Protein AF-A0A7C3IZK2-F1 (afdb_monomer)

Sequence (71 aa):
MPKSPVLKPDDIERILLGNGFFLDRTKGSHKIFINSELMRRVVVPFHKKDLPKGTINEIIKQSGLSKDKFK

Mean predicted aligned error: 4.16 Å

Nearest PDB structures (foldseek):
  1whz-assembly1_A  TM=9.571E-01  e=1.117E-06  Thermus thermophilus
  6g26-assembly1_F  TM=9.309E-01  e=1.329E-03  Burkholderia pseudomallei K96243
  4c26-assembly1_A  TM=8.095E-01  e=2.715E-03  Burkholderia pseudomallei K96243
  2g7j-assembly1_A  TM=8.463E-01  e=5.752E-02  Salmonella enterica subsp. enterica serovar Typhimurium str. LT2
  8p1x-assembly1_AAA  TM=5.193E-01  e=5.796E+00  Staphylococcus epidermidis

pLDDT: mean 90.18, std 12.02, range [44.94, 97.94]

Foldseek 3Di:
DPPDDFDALVLLVVLCVVVQWDFPDDDVQKTWIAHPVVRFIAIGGRPDRTDPPVNVVVRCVRSVDDCVSVD

Solvent-accessible surface area (backbone atoms only — not comparable to full-atom values): 4256 Å² total; per-residue (Å²): 127,86,78,74,84,77,49,31,44,68,56,52,49,52,47,41,48,77,68,64,25,44,80,72,51,71,60,87,53,32,40,32,34,37,21,79,90,77,72,30,59,34,74,48,62,58,81,43,81,59,53,55,70,69,57,51,53,49,42,38,63,43,60,67,54,65,69,78,76,76,108

Secondary structure (DSSP, 8-state):
-PPPP---HHHHHHHHHHTT-EEEEEETTEEEEEETTTTEEEEEE-S-SS--HHHHHHHHHHHT--GGGG-

Radius of gyration: 11.6 Å; Cα contacts (8 Å, |Δi|>4): 95; chains: 1; bounding box: 34×20×28 Å

Structure (mmCIF, N/CA/C/O backbone):
data_AF-A0A7C3IZK2-F1
#
_entry.id   AF-A0A7C3IZK2-F1
#
loo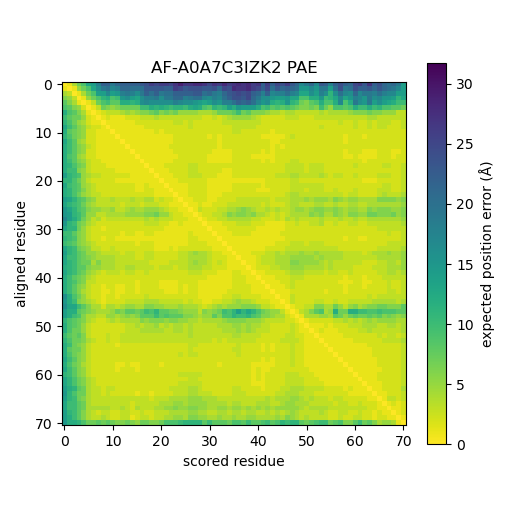p_
_atom_site.group_PDB
_atom_site.id
_atom_site.type_symbol
_atom_site.label_atom_id
_atom_site.label_alt_id
_atom_site.label_comp_id
_atom_site.label_asym_id
_atom_site.label_entity_id
_atom_site.label_seq_id
_atom_site.pdbx_PDB_ins_code
_atom_site.Cartn_x
_atom_site.Cartn_y
_atom_site.Cartn_z
_atom_site.occupancy
_atom_site.B_iso_or_equiv
_atom_site.auth_seq_id
_atom_site.auth_comp_id
_atom_site.auth_asym_id
_atom_site.auth_atom_id
_atom_site.pdbx_PDB_model_num
ATOM 1 N N . MET A 1 1 ? -22.848 11.388 8.291 1.00 45.41 1 MET A N 1
ATOM 2 C CA . MET A 1 1 ? -21.662 11.313 7.404 1.00 45.41 1 MET A CA 1
ATOM 3 C C . MET A 1 1 ? -21.293 9.846 7.234 1.00 45.41 1 MET A C 1
ATOM 5 O O . MET A 1 1 ? -21.162 9.188 8.262 1.00 45.41 1 MET A O 1
ATOM 9 N N . PRO A 1 2 ? -21.185 9.298 6.010 1.00 44.94 2 PRO A N 1
ATOM 10 C CA . PRO A 1 2 ? -20.787 7.904 5.844 1.0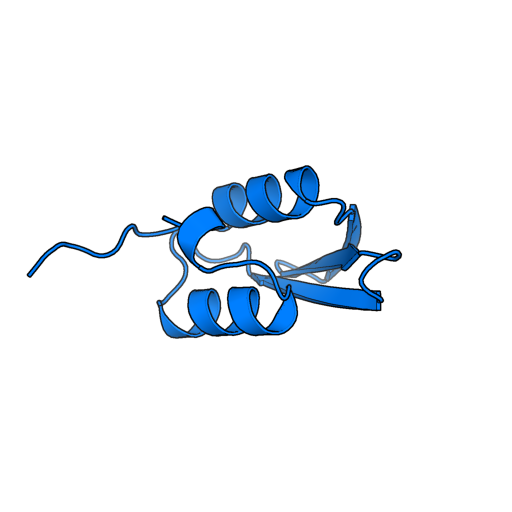0 44.94 2 PRO A CA 1
ATOM 11 C C . PRO A 1 2 ? -19.369 7.727 6.404 1.00 44.94 2 PRO A C 1
ATOM 13 O O . PRO A 1 2 ? -18.446 8.440 6.004 1.00 44.94 2 PRO A O 1
ATOM 16 N N . LYS A 1 3 ? -19.218 6.834 7.391 1.00 44.94 3 LYS A N 1
ATOM 17 C CA . LYS A 1 3 ? -17.918 6.457 7.962 1.00 44.94 3 LYS A CA 1
ATOM 18 C C . LYS A 1 3 ? -17.048 5.956 6.813 1.00 44.94 3 LYS A C 1
ATOM 20 O O . LYS A 1 3 ? -17.409 4.984 6.159 1.00 44.94 3 LYS A O 1
ATOM 25 N N . SER A 1 4 ? -15.945 6.649 6.530 1.00 54.22 4 SER A N 1
ATOM 26 C CA . SER A 1 4 ? -14.964 6.137 5.573 1.00 54.22 4 SER A CA 1
ATOM 27 C C . SER A 1 4 ? -14.453 4.786 6.085 1.00 54.22 4 SER A C 1
ATOM 29 O O . SER A 1 4 ? -14.218 4.677 7.293 1.00 54.22 4 SER A O 1
ATOM 31 N N . PRO A 1 5 ? -14.313 3.772 5.216 1.00 62.91 5 PRO A N 1
ATOM 32 C CA . PRO A 1 5 ? -13.792 2.477 5.619 1.00 62.91 5 PRO A CA 1
ATOM 33 C C . PRO A 1 5 ? -12.409 2.682 6.232 1.00 62.91 5 PRO A C 1
ATOM 35 O O . PRO A 1 5 ? -11.550 3.378 5.684 1.00 62.91 5 PRO A O 1
ATOM 38 N N . VAL A 1 6 ? -12.233 2.139 7.430 1.00 75.19 6 VAL A N 1
ATOM 39 C CA . VAL A 1 6 ? -10.946 2.147 8.107 1.00 75.19 6 VAL A CA 1
ATOM 40 C C . VAL A 1 6 ? -10.149 0.997 7.505 1.00 75.19 6 VAL A C 1
ATOM 42 O O . VAL A 1 6 ? -10.431 -0.161 7.797 1.00 75.19 6 VAL A O 1
ATOM 45 N N . LEU A 1 7 ? -9.218 1.313 6.603 1.00 86.44 7 LEU A N 1
ATOM 46 C CA . LEU A 1 7 ? -8.374 0.302 5.968 1.00 86.44 7 LEU A CA 1
ATOM 47 C C . LEU A 1 7 ? -7.211 -0.063 6.879 1.00 86.44 7 LEU A C 1
ATOM 49 O O . LEU A 1 7 ? -6.504 0.814 7.399 1.00 86.44 7 LEU A O 1
ATOM 53 N N . LYS A 1 8 ? -6.991 -1.367 7.022 1.00 91.88 8 LYS A N 1
ATOM 54 C CA . LYS A 1 8 ? -5.846 -1.912 7.743 1.00 91.88 8 LYS A CA 1
ATOM 55 C C . LYS A 1 8 ? -4.661 -2.084 6.791 1.00 91.88 8 LYS A C 1
ATOM 57 O O . LYS A 1 8 ? -4.856 -2.188 5.577 1.00 91.88 8 LYS A O 1
ATOM 62 N N . PRO A 1 9 ? -3.422 -2.142 7.307 1.00 93.12 9 PRO A N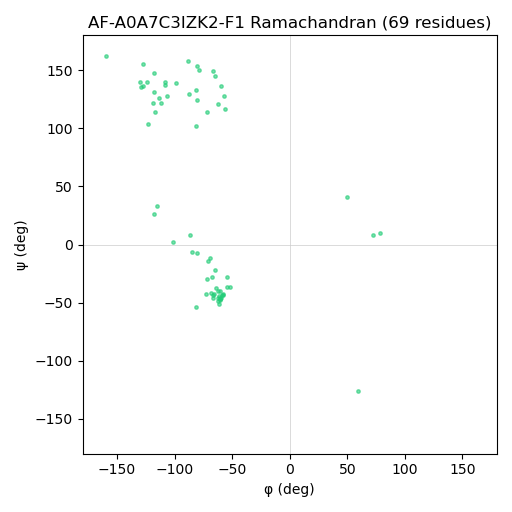 1
ATOM 63 C CA . PRO A 1 9 ? -2.246 -2.415 6.481 1.00 93.12 9 PRO A CA 1
ATOM 64 C C . PRO A 1 9 ? -2.370 -3.705 5.658 1.00 93.12 9 PRO A C 1
ATOM 66 O O . PRO A 1 9 ? -1.958 -3.722 4.500 1.00 93.12 9 PRO A O 1
ATOM 69 N N . ASP A 1 10 ? -2.991 -4.744 6.222 1.00 93.56 10 ASP A N 1
ATOM 70 C CA . ASP A 1 10 ? -3.227 -6.026 5.548 1.00 93.56 10 ASP A 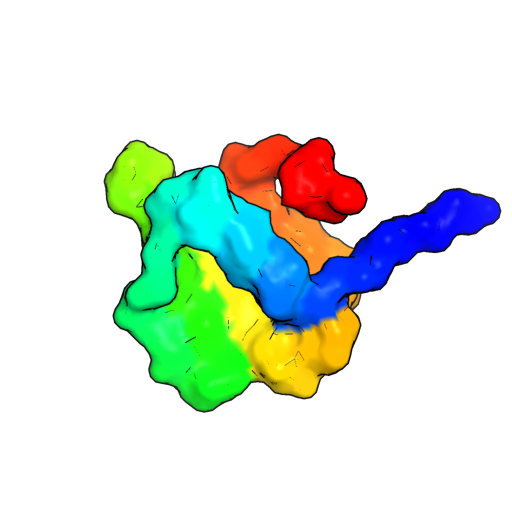CA 1
ATOM 71 C C . ASP A 1 10 ? -4.165 -5.898 4.336 1.00 93.56 10 ASP A C 1
ATOM 73 O O . ASP A 1 10 ? -3.940 -6.534 3.306 1.00 93.56 10 ASP A O 1
ATOM 77 N N . ASP A 1 11 ? -5.190 -5.043 4.424 1.00 94.00 11 ASP A N 1
ATOM 78 C CA . ASP A 1 11 ? -6.107 -4.783 3.308 1.00 94.00 11 ASP A CA 1
ATOM 79 C C . ASP A 1 11 ? -5.373 -4.070 2.167 1.00 94.00 11 ASP A C 1
ATOM 81 O O . ASP A 1 11 ? -5.491 -4.456 1.004 1.00 94.00 11 ASP A O 1
ATOM 85 N N . ILE A 1 12 ? -4.547 -3.071 2.503 1.00 94.75 12 ILE A N 1
ATOM 86 C CA . ILE A 1 12 ? -3.708 -2.369 1.525 1.00 94.75 12 ILE A CA 1
ATOM 87 C C . ILE A 1 12 ? -2.737 -3.334 0.845 1.00 94.75 12 ILE A C 1
ATOM 89 O O . ILE A 1 12 ? -2.599 -3.292 -0.374 1.00 94.75 12 ILE A O 1
ATOM 93 N N . GLU A 1 13 ? -2.065 -4.199 1.602 1.00 95.81 13 GLU A N 1
ATOM 94 C CA . GLU A 1 13 ? -1.145 -5.190 1.039 1.00 95.81 13 GLU A CA 1
ATOM 95 C C . GLU A 1 13 ? -1.857 -6.126 0.067 1.00 95.81 13 GLU A C 1
ATOM 97 O O . GLU A 1 13 ? -1.375 -6.307 -1.048 1.00 95.81 13 GLU A O 1
ATOM 102 N N . ARG A 1 14 ? -3.037 -6.643 0.422 1.00 95.81 14 ARG A N 1
ATOM 103 C CA . ARG A 1 14 ? -3.839 -7.478 -0.487 1.00 95.81 14 ARG A CA 1
ATOM 104 C C . ARG A 1 14 ? -4.206 -6.749 -1.775 1.00 95.81 14 ARG A C 1
ATOM 106 O O . ARG A 1 14 ? -4.083 -7.329 -2.852 1.00 95.81 14 ARG A O 1
ATOM 113 N N . ILE A 1 15 ? -4.619 -5.484 -1.679 1.00 95.69 15 ILE A N 1
ATOM 114 C CA . ILE A 1 15 ? -4.929 -4.660 -2.853 1.00 95.69 15 ILE A CA 1
ATOM 115 C C . ILE A 1 15 ? -3.677 -4.486 -3.716 1.00 95.69 15 ILE A C 1
ATOM 117 O O . ILE A 1 15 ? -3.740 -4.702 -4.923 1.00 95.69 15 ILE A O 1
ATOM 121 N N . LEU A 1 16 ? -2.536 -4.127 -3.129 1.00 96.50 16 LEU A N 1
ATOM 122 C CA . LEU A 1 16 ? -1.293 -3.927 -3.875 1.00 96.50 16 LEU A CA 1
ATOM 123 C C . LEU A 1 16 ? -0.858 -5.222 -4.578 1.00 96.50 16 LEU A C 1
ATOM 125 O O . LEU A 1 16 ? -0.657 -5.208 -5.793 1.00 96.50 16 LEU A O 1
ATOM 129 N N . LEU A 1 17 ? -0.796 -6.341 -3.853 1.00 96.56 17 LEU A N 1
ATOM 130 C CA . LEU A 1 17 ? -0.421 -7.645 -4.411 1.00 96.56 17 LEU A CA 1
ATOM 131 C C . LEU A 1 17 ? -1.355 -8.071 -5.555 1.00 96.56 17 LEU A C 1
ATOM 133 O O . LEU A 1 17 ? -0.894 -8.505 -6.607 1.00 96.56 17 LEU A O 1
ATOM 137 N N . GLY A 1 18 ? -2.667 -7.870 -5.397 1.00 96.38 18 GLY A N 1
ATOM 138 C CA . GLY A 1 18 ? -3.662 -8.176 -6.431 1.00 96.38 18 GLY A CA 1
ATOM 139 C C . GLY A 1 18 ? -3.617 -7.267 -7.666 1.00 96.38 18 GLY A C 1
ATOM 140 O O . GLY A 1 18 ? -4.265 -7.574 -8.662 1.00 96.38 18 GLY A O 1
ATOM 141 N N . ASN A 1 19 ? -2.873 -6.156 -7.628 1.00 95.94 19 ASN A N 1
ATOM 142 C CA . ASN A 1 19 ? -2.679 -5.250 -8.767 1.00 95.94 19 ASN A CA 1
ATOM 143 C C . ASN A 1 19 ? -1.205 -5.2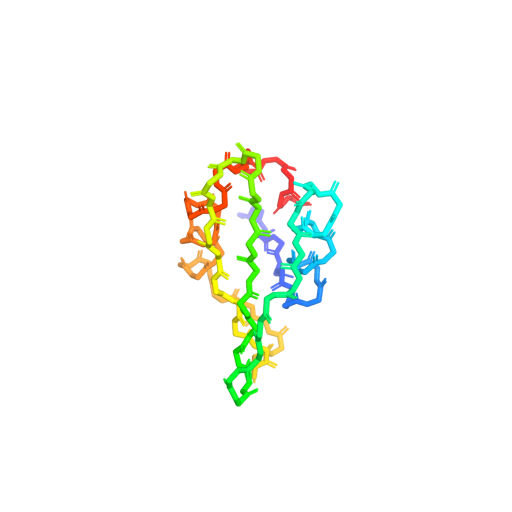25 -9.225 1.00 95.94 19 ASN A C 1
ATOM 145 O O . ASN A 1 19 ? -0.700 -4.186 -9.653 1.00 95.94 19 ASN A O 1
ATOM 149 N N . GLY A 1 20 ? -0.504 -6.357 -9.108 1.00 95.88 20 GLY A N 1
ATOM 150 C CA . GLY A 1 20 ? 0.827 -6.554 -9.694 1.00 95.88 20 GLY A CA 1
ATOM 151 C C . GLY A 1 20 ? 1.980 -5.916 -8.919 1.00 95.88 20 GLY A C 1
ATOM 152 O O . GLY A 1 20 ? 3.102 -5.861 -9.420 1.00 95.88 20 GLY A O 1
ATOM 153 N N . PHE A 1 21 ? 1.736 -5.424 -7.701 1.00 97.88 21 PHE A N 1
ATOM 154 C CA . PHE A 1 21 ? 2.837 -5.085 -6.808 1.00 97.88 21 PHE A CA 1
ATOM 155 C C . PHE A 1 21 ? 3.390 -6.352 -6.148 1.00 97.88 21 PHE A C 1
ATOM 157 O O . PHE A 1 21 ? 2.652 -7.287 -5.858 1.00 97.88 21 PHE A O 1
ATOM 164 N N . PHE A 1 22 ? 4.677 -6.356 -5.825 1.00 97.25 22 PHE A N 1
ATOM 165 C CA . PHE A 1 22 ? 5.313 -7.369 -4.986 1.00 97.25 22 PHE A CA 1
ATOM 166 C C . PHE A 1 22 ? 6.070 -6.699 -3.840 1.00 97.25 22 PHE A C 1
ATOM 168 O O . PHE A 1 22 ? 6.450 -5.528 -3.921 1.00 97.25 22 PHE A O 1
ATOM 175 N N . LEU A 1 23 ? 6.256 -7.434 -2.744 1.00 97.50 23 LEU A N 1
ATOM 176 C CA . LEU A 1 23 ? 7.041 -6.967 -1.606 1.00 97.50 23 LEU A CA 1
ATOM 177 C C . LEU A 1 23 ? 8.527 -6.967 -1.987 1.00 97.50 23 LEU A C 1
ATOM 179 O O . LEU A 1 23 ? 9.110 -8.025 -2.192 1.00 97.50 23 LEU A O 1
ATOM 183 N N . ASP A 1 24 ? 9.129 -5.784 -2.059 1.00 97.38 24 ASP A N 1
ATOM 184 C CA . ASP A 1 24 ? 10.556 -5.604 -2.347 1.00 97.38 24 ASP A CA 1
ATOM 185 C C . ASP A 1 24 ? 11.395 -5.819 -1.085 1.00 97.38 24 ASP A C 1
ATOM 187 O O . ASP A 1 24 ? 12.309 -6.638 -1.045 1.00 97.38 24 ASP A O 1
ATOM 191 N N . ARG A 1 25 ? 11.058 -5.100 -0.010 1.00 95.75 25 ARG A N 1
ATOM 192 C CA . ARG A 1 25 ? 11.748 -5.232 1.276 1.00 95.75 25 ARG A CA 1
ATOM 193 C C . ARG A 1 25 ? 10.917 -4.715 2.436 1.00 95.75 25 ARG A C 1
ATOM 195 O O . ARG A 1 25 ? 10.017 -3.889 2.277 1.00 95.75 25 ARG A O 1
ATOM 202 N N . THR A 1 26 ? 11.309 -5.137 3.630 1.00 96.75 26 THR A N 1
ATOM 203 C CA . THR A 1 26 ? 10.740 -4.665 4.893 1.00 96.75 26 THR A CA 1
ATOM 204 C C . THR A 1 26 ? 11.825 -3.975 5.712 1.00 96.75 26 THR A C 1
ATOM 206 O O . THR A 1 26 ? 12.915 -4.517 5.883 1.00 96.75 26 THR A O 1
ATOM 209 N N . LYS A 1 27 ? 11.542 -2.772 6.222 1.00 93.12 27 LYS A N 1
ATOM 210 C CA . LYS A 1 27 ? 12.422 -2.046 7.150 1.00 93.12 27 LYS A CA 1
ATOM 211 C C . LYS A 1 27 ? 11.654 -1.738 8.432 1.00 93.12 27 LYS A C 1
ATOM 213 O O . LYS A 1 27 ? 10.814 -0.836 8.466 1.00 93.12 27 LYS A O 1
ATOM 218 N N . GLY A 1 28 ? 11.944 -2.500 9.486 1.00 93.31 28 GLY A N 1
ATOM 219 C CA . GLY A 1 28 ? 11.170 -2.462 10.726 1.00 93.31 28 GLY A CA 1
ATOM 220 C C . GLY A 1 28 ? 9.709 -2.819 10.455 1.00 93.31 28 GLY A C 1
ATOM 221 O O . GLY A 1 28 ? 9.421 -3.829 9.828 1.00 93.31 28 GLY A O 1
ATOM 222 N N . SER A 1 29 ? 8.786 -1.958 10.874 1.00 93.69 29 SER A N 1
ATOM 223 C CA . SER A 1 29 ? 7.351 -2.134 10.631 1.00 93.69 29 SER A CA 1
ATOM 224 C C . SER A 1 29 ? 6.864 -1.568 9.295 1.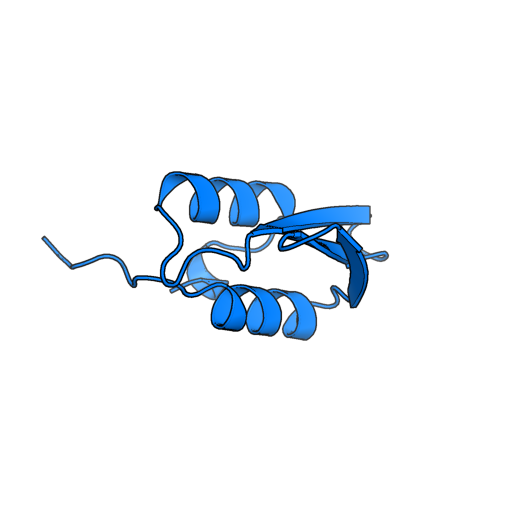00 93.69 29 SER A C 1
ATOM 226 O O . SER A 1 29 ? 5.662 -1.472 9.096 1.00 93.69 29 SER A O 1
ATOM 228 N N . HIS A 1 30 ? 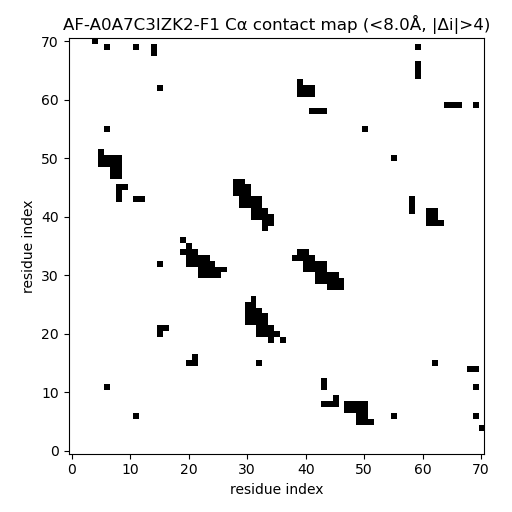7.736 -1.126 8.389 1.00 95.56 30 HIS A N 1
ATOM 229 C CA . HIS A 1 30 ? 7.313 -0.605 7.086 1.00 95.56 30 HIS A CA 1
ATOM 230 C C . HIS A 1 30 ? 7.637 -1.612 5.989 1.00 95.56 30 HIS A C 1
ATOM 232 O O . HIS A 1 30 ? 8.786 -2.038 5.857 1.00 95.56 30 HIS A O 1
ATOM 238 N N . LYS A 1 31 ? 6.634 -1.944 5.177 1.00 96.81 31 LYS A N 1
ATOM 239 C CA . LYS A 1 31 ? 6.790 -2.768 3.977 1.00 96.81 31 LYS A CA 1
ATOM 240 C C . LYS A 1 31 ? 6.859 -1.876 2.744 1.00 96.81 31 LYS A C 1
ATOM 242 O O . LYS A 1 31 ? 6.137 -0.881 2.647 1.00 96.81 31 LYS A O 1
ATOM 247 N N . ILE A 1 32 ? 7.745 -2.216 1.817 1.00 97.25 32 ILE A N 1
ATOM 248 C CA . ILE A 1 32 ? 7.931 -1.509 0.552 1.00 97.25 32 ILE A CA 1
ATOM 249 C C . ILE A 1 32 ? 7.465 -2.425 -0.571 1.00 97.25 32 ILE A C 1
ATOM 251 O O . ILE A 1 32 ? 8.001 -3.515 -0.737 1.00 97.25 32 ILE A O 1
ATOM 255 N N . PHE A 1 33 ? 6.502 -1.950 -1.351 1.00 97.94 33 PHE A N 1
ATOM 256 C CA . PHE A 1 33 ? 5.955 -2.648 -2.504 1.00 97.94 33 PHE A CA 1
ATOM 257 C C . PHE A 1 33 ? 6.403 -1.971 -3.793 1.00 97.94 33 PHE A C 1
ATOM 259 O O . PHE A 1 33 ? 6.418 -0.739 -3.867 1.00 97.94 33 PHE A O 1
ATOM 266 N N . ILE A 1 34 ? 6.743 -2.762 -4.805 1.00 97.62 34 ILE A N 1
ATOM 267 C CA . ILE A 1 34 ? 7.132 -2.284 -6.134 1.00 97.62 34 ILE A CA 1
ATOM 268 C C . ILE A 1 34 ? 6.229 -2.936 -7.174 1.00 97.62 34 ILE A C 1
ATOM 270 O O . ILE A 1 34 ? 5.909 -4.113 -7.065 1.00 97.62 34 ILE A O 1
ATOM 274 N N . ASN A 1 35 ? 5.817 -2.163 -8.171 1.00 97.12 35 ASN A N 1
ATOM 275 C CA . ASN A 1 35 ? 5.220 -2.668 -9.398 1.00 97.12 35 ASN A CA 1
ATOM 276 C C . ASN A 1 35 ? 6.147 -2.278 -10.555 1.00 97.12 35 ASN A C 1
ATOM 278 O O . ASN A 1 35 ? 6.324 -1.088 -10.832 1.00 97.12 35 ASN A O 1
ATOM 282 N N . SER A 1 36 ? 6.753 -3.283 -11.190 1.00 93.88 36 SER A N 1
ATOM 283 C CA . SER A 1 36 ? 7.713 -3.094 -12.283 1.00 93.88 36 SER A CA 1
ATOM 284 C C . SER A 1 36 ? 7.054 -2.622 -13.580 1.00 93.88 36 SER A C 1
ATOM 286 O O . SER A 1 36 ? 7.678 -1.888 -14.334 1.00 93.88 36 SER A O 1
ATOM 288 N N . GLU A 1 37 ? 5.797 -2.992 -13.830 1.00 93.88 37 GLU A N 1
ATOM 289 C CA . GLU A 1 37 ? 5.059 -2.583 -15.035 1.00 93.88 37 GLU A CA 1
ATOM 290 C C . GLU A 1 37 ? 4.662 -1.106 -14.964 1.00 93.88 37 GLU A C 1
ATOM 292 O O . GLU A 1 37 ? 4.809 -0.354 -15.924 1.00 93.88 37 GLU A O 1
ATOM 297 N N . LEU A 1 38 ? 4.197 -0.670 -13.791 1.00 92.75 38 LEU A N 1
ATOM 298 C CA . LEU A 1 38 ? 3.814 0.716 -13.532 1.00 92.75 38 LEU A CA 1
ATOM 299 C C . LEU A 1 38 ? 5.006 1.597 -13.137 1.00 92.75 38 LEU A C 1
ATOM 301 O O . LEU A 1 38 ? 4.824 2.804 -12.979 1.00 92.75 38 LEU A O 1
ATOM 305 N N . MET A 1 39 ? 6.194 1.012 -12.937 1.00 94.44 39 MET A N 1
ATOM 306 C CA . MET A 1 39 ? 7.395 1.681 -12.417 1.00 94.44 39 MET A CA 1
ATOM 307 C C . MET A 1 39 ? 7.114 2.474 -11.130 1.00 94.44 39 MET A C 1
ATOM 309 O O . MET A 1 39 ? 7.581 3.600 -10.938 1.00 94.44 39 MET A O 1
ATOM 313 N N . ARG A 1 40 ? 6.309 1.892 -10.234 1.00 96.50 40 ARG A N 1
ATOM 314 C CA . ARG A 1 40 ? 5.825 2.544 -9.009 1.00 96.50 40 ARG A CA 1
ATOM 315 C C . ARG A 1 40 ? 6.294 1.829 -7.760 1.00 96.50 40 ARG A C 1
ATOM 317 O O . ARG A 1 40 ? 6.396 0.608 -7.714 1.00 96.50 40 ARG A O 1
ATOM 324 N N . ARG A 1 41 ? 6.513 2.620 -6.711 1.00 96.81 41 ARG A N 1
ATOM 325 C CA . ARG A 1 41 ? 6.895 2.159 -5.378 1.00 96.81 41 ARG A CA 1
ATOM 326 C C . ARG A 1 41 ? 5.949 2.744 -4.339 1.00 96.81 41 ARG A C 1
ATOM 328 O O . ARG A 1 41 ? 5.659 3.936 -4.372 1.00 96.81 41 ARG A O 1
ATOM 335 N N . VAL A 1 42 ? 5.522 1.914 -3.396 1.00 97.31 42 VAL A N 1
ATOM 336 C CA . VAL A 1 42 ? 4.594 2.273 -2.319 1.00 97.31 42 VAL A CA 1
ATOM 337 C C . VAL A 1 42 ? 5.175 1.824 -0.988 1.00 97.31 42 VAL A C 1
ATOM 339 O O . VAL A 1 42 ? 5.747 0.740 -0.887 1.00 97.31 42 VAL A O 1
ATOM 342 N N . VAL A 1 43 ? 5.033 2.650 0.047 1.00 96.75 43 VAL A N 1
ATOM 343 C CA . VAL A 1 43 ? 5.438 2.296 1.414 1.00 96.75 43 VAL A CA 1
ATOM 344 C C . VAL A 1 43 ? 4.203 2.190 2.294 1.00 96.75 43 VAL A C 1
ATOM 346 O O . VAL A 1 43 ? 3.418 3.131 2.379 1.00 96.75 43 VAL A O 1
ATOM 349 N N . VAL A 1 44 ? 4.049 1.057 2.977 1.00 95.81 44 VAL A N 1
ATOM 350 C CA . VAL A 1 44 ? 2.904 0.788 3.853 1.00 95.81 44 VAL A CA 1
ATOM 351 C C . VAL A 1 44 ? 3.396 0.577 5.289 1.00 95.81 44 VAL A C 1
ATOM 353 O O . VAL A 1 44 ? 4.228 -0.305 5.525 1.00 95.81 44 VAL A O 1
ATOM 356 N N . PRO A 1 45 ? 2.926 1.376 6.266 1.00 95.19 45 PRO A N 1
ATOM 357 C CA . PRO A 1 45 ? 3.251 1.174 7.674 1.00 95.19 45 PRO A CA 1
ATOM 358 C C . PRO A 1 45 ? 2.375 0.075 8.299 1.00 95.19 45 PRO A C 1
ATOM 360 O O . PRO A 1 45 ? 1.156 0.188 8.314 1.00 95.19 45 PRO A O 1
ATOM 363 N N . PHE A 1 46 ? 3.000 -0.941 8.891 1.00 94.12 46 PHE A N 1
ATOM 364 C CA . PHE A 1 46 ? 2.366 -2.084 9.569 1.00 94.12 46 PHE A CA 1
ATOM 365 C C . PHE A 1 46 ? 2.349 -1.982 11.104 1.00 94.12 46 PHE A C 1
ATOM 367 O O . PHE A 1 46 ? 1.863 -2.881 11.775 1.00 94.12 46 PHE A O 1
ATOM 374 N N . HIS A 1 47 ? 2.852 -0.896 11.701 1.00 88.50 47 HIS A N 1
ATOM 375 C CA . HIS A 1 47 ? 2.786 -0.707 13.163 1.00 88.50 47 HIS A CA 1
ATOM 376 C C . HIS A 1 47 ? 1.428 -0.186 13.657 1.00 88.50 47 HIS A C 1
ATOM 378 O O . HIS A 1 47 ? 1.220 -0.070 14.863 1.00 88.50 47 HIS A O 1
ATOM 384 N N . LYS A 1 48 ? 0.516 0.181 12.750 1.00 80.25 48 LYS A N 1
ATOM 385 C CA . LYS A 1 48 ? -0.805 0.712 13.099 1.00 80.25 48 LYS A CA 1
ATOM 386 C C . LYS A 1 48 ? -1.874 -0.322 12.792 1.00 80.25 48 LYS A C 1
ATOM 388 O O . LYS A 1 48 ? -1.847 -0.915 11.722 1.00 80.25 48 LYS A O 1
ATOM 393 N N . LYS A 1 49 ? -2.842 -0.481 13.700 1.00 81.56 49 LYS A N 1
ATOM 394 C CA . LYS A 1 49 ? -4.051 -1.277 13.431 1.00 81.56 49 LYS A CA 1
ATOM 395 C C . LYS A 1 49 ? -4.859 -0.677 12.279 1.00 81.56 49 LYS A C 1
ATOM 397 O O . LYS A 1 49 ? -5.326 -1.412 11.422 1.00 81.56 49 LYS A O 1
ATOM 402 N N . ASP A 1 50 ? -4.934 0.652 12.253 1.00 88.44 50 ASP A N 1
ATOM 403 C CA . ASP A 1 50 ? -5.732 1.431 11.316 1.00 88.44 50 ASP A CA 1
ATOM 404 C C . ASP A 1 50 ? -4.875 2.514 10.654 1.00 88.44 50 ASP A C 1
ATOM 406 O O . ASP A 1 50 ? -4.103 3.219 11.321 1.00 88.44 50 ASP A O 1
ATOM 410 N N . LEU A 1 51 ? -5.007 2.674 9.337 1.00 89.56 51 LEU A N 1
ATOM 411 C CA . LEU A 1 51 ? -4.291 3.713 8.607 1.00 89.56 51 LEU A CA 1
ATOM 412 C C . LEU A 1 51 ? -5.085 5.025 8.617 1.00 89.56 51 LEU A C 1
ATOM 414 O O . LEU A 1 51 ? -6.266 5.043 8.264 1.00 89.56 51 LEU A O 1
ATOM 418 N N . PRO A 1 52 ? -4.461 6.163 8.978 1.00 90.38 52 PRO A N 1
ATOM 419 C CA . PRO A 1 52 ? -5.143 7.443 8.900 1.00 90.38 52 PRO A CA 1
ATOM 420 C C . PRO A 1 52 ? -5.414 7.796 7.434 1.00 90.38 52 PRO A C 1
ATOM 422 O O . PRO A 1 52 ? -4.629 7.476 6.538 1.00 90.38 52 PRO A O 1
ATOM 425 N N . LYS A 1 53 ? -6.502 8.530 7.189 1.00 89.94 53 LYS A N 1
ATOM 426 C CA . LYS A 1 53 ? -6.957 8.903 5.839 1.00 89.94 53 LYS A CA 1
ATOM 427 C C . LYS A 1 53 ? -5.867 9.553 4.979 1.00 89.94 53 LYS A C 1
ATOM 429 O O . LYS A 1 53 ? -5.803 9.298 3.782 1.00 89.94 53 LYS A O 1
ATOM 434 N N . GLY A 1 54 ? -4.995 10.364 5.583 1.00 91.94 54 GLY A N 1
ATOM 435 C CA . GLY A 1 54 ? -3.850 10.964 4.891 1.00 91.94 54 GLY A CA 1
ATOM 436 C C . GLY A 1 54 ? -2.874 9.919 4.343 1.00 91.94 54 GLY A C 1
ATOM 437 O O . GLY A 1 54 ? -2.482 10.003 3.185 1.00 91.94 54 GLY A O 1
ATOM 438 N N . THR A 1 55 ? -2.554 8.892 5.135 1.00 93.25 55 THR A N 1
ATOM 439 C CA . THR A 1 55 ? -1.689 7.782 4.710 1.00 93.25 55 THR A CA 1
ATOM 440 C C . THR A 1 55 ? -2.339 6.965 3.602 1.00 93.25 55 THR A C 1
ATOM 442 O O . THR A 1 55 ? -1.675 6.656 2.620 1.00 93.25 55 THR A O 1
ATOM 445 N N . ILE A 1 56 ? -3.639 6.675 3.707 1.00 93.00 56 ILE A N 1
ATOM 446 C CA . ILE A 1 56 ? -4.380 5.973 2.648 1.00 93.00 56 ILE A CA 1
ATOM 447 C C . ILE A 1 56 ? -4.343 6.782 1.342 1.00 93.00 56 ILE A C 1
ATOM 449 O O . ILE A 1 56 ? -4.003 6.244 0.295 1.00 93.00 56 ILE A O 1
ATOM 453 N N . ASN A 1 57 ? -4.627 8.086 1.392 1.00 93.38 57 ASN A N 1
ATOM 454 C CA . ASN A 1 57 ? -4.591 8.946 0.205 1.00 93.38 57 ASN A CA 1
ATOM 455 C C . ASN A 1 57 ? -3.204 8.991 -0.450 1.00 93.38 57 ASN A C 1
ATOM 457 O O . ASN A 1 57 ? -3.109 8.983 -1.677 1.00 93.38 57 ASN A O 1
ATOM 461 N N . GLU A 1 58 ? -2.143 9.031 0.355 1.00 95.31 58 GLU A N 1
ATOM 462 C CA . GLU A 1 58 ? -0.770 9.023 -0.147 1.00 95.31 58 GLU A CA 1
ATOM 463 C C . GLU A 1 58 ? -0.415 7.676 -0.789 1.00 95.31 58 GLU A C 1
ATOM 465 O O . GLU A 1 58 ? 0.140 7.647 -1.883 1.00 95.31 58 GLU A O 1
ATOM 470 N N . ILE A 1 59 ? -0.826 6.559 -0.182 1.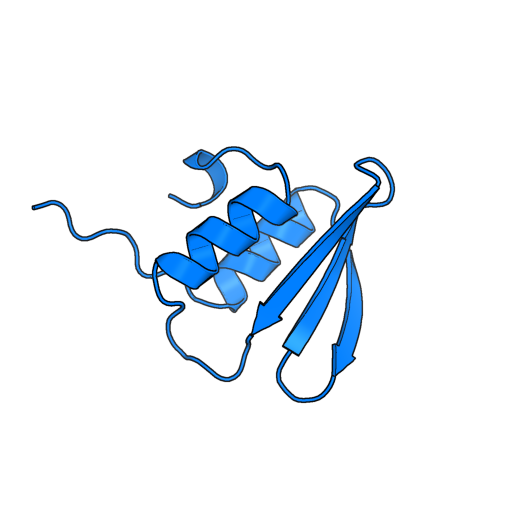00 95.38 59 ILE A N 1
ATOM 471 C CA . ILE A 1 59 ? -0.687 5.213 -0.760 1.00 95.38 59 ILE A CA 1
ATOM 472 C C . ILE A 1 59 ? -1.402 5.122 -2.115 1.00 95.38 59 ILE A C 1
ATOM 474 O O . ILE A 1 59 ? -0.840 4.603 -3.078 1.00 95.38 59 ILE A O 1
ATOM 478 N N . ILE A 1 60 ? -2.617 5.662 -2.231 1.00 94.94 6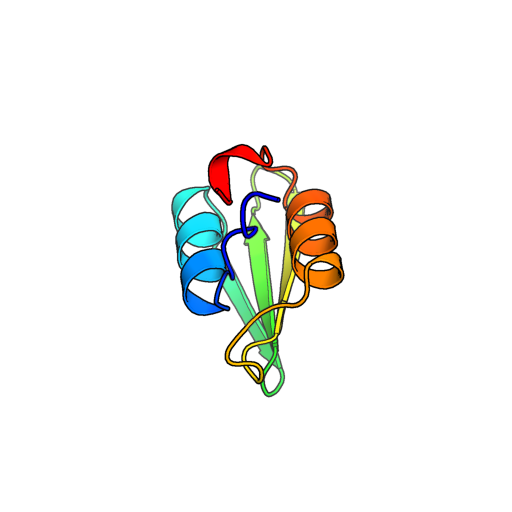0 ILE A N 1
ATOM 479 C CA . ILE A 1 60 ? -3.370 5.688 -3.495 1.00 94.94 60 ILE A CA 1
ATOM 480 C C . ILE A 1 60 ? -2.615 6.508 -4.547 1.00 94.94 60 ILE A C 1
ATOM 482 O O . ILE A 1 60 ? -2.418 6.055 -5.673 1.00 94.94 60 ILE A O 1
ATOM 486 N N . LYS A 1 61 ? -2.122 7.693 -4.175 1.00 95.06 61 LYS A N 1
ATOM 487 C CA . LYS A 1 61 ? -1.345 8.558 -5.072 1.00 95.06 61 LYS A CA 1
ATOM 488 C C . LYS A 1 61 ? -0.061 7.874 -5.558 1.00 95.06 61 LYS A C 1
ATOM 490 O O . LYS A 1 61 ? 0.221 7.894 -6.758 1.00 95.06 61 LYS A O 1
ATOM 495 N N . GLN A 1 62 ? 0.690 7.256 -4.647 1.00 95.44 62 GLN A N 1
ATOM 496 C CA . GLN A 1 62 ? 1.940 6.552 -4.950 1.00 95.44 62 GLN A CA 1
ATOM 497 C C . GLN A 1 62 ? 1.690 5.313 -5.817 1.00 95.44 62 GLN A C 1
ATOM 499 O O . GLN A 1 62 ? 2.353 5.135 -6.839 1.00 95.44 62 GLN A O 1
ATOM 504 N N . SER A 1 63 ? 0.686 4.504 -5.468 1.00 95.56 63 SER A N 1
ATOM 505 C CA . SER A 1 63 ? 0.335 3.279 -6.202 1.00 95.56 63 SER A CA 1
ATOM 506 C C . SER A 1 63 ? -0.224 3.555 -7.595 1.00 95.56 63 SER A C 1
ATOM 508 O O . SER A 1 63 ? -0.055 2.733 -8.487 1.00 95.56 63 SER A O 1
ATOM 510 N N . GLY A 1 64 ? -0.856 4.713 -7.813 1.00 94.12 64 GLY A N 1
ATOM 511 C CA . GLY A 1 64 ? -1.463 5.055 -9.105 1.00 94.12 64 GLY A CA 1
ATOM 512 C C . GLY A 1 64 ? -2.734 4.291 -9.422 1.00 94.12 64 GLY A C 1
ATOM 513 O O . GLY A 1 64 ? -3.239 4.386 -10.535 1.00 94.12 64 GLY A O 1
ATOM 514 N N . LEU A 1 65 ? -3.239 3.536 -8.454 1.00 93.69 65 LEU A N 1
ATOM 515 C CA . LEU A 1 65 ? -4.475 2.787 -8.568 1.00 93.69 65 LEU A CA 1
ATOM 516 C C . LEU A 1 65 ? -5.675 3.717 -8.332 1.00 93.69 65 LEU A C 1
ATOM 518 O O . LEU A 1 65 ? -5.575 4.726 -7.627 1.00 93.69 65 LEU A O 1
ATOM 522 N N . SER A 1 66 ? -6.836 3.373 -8.899 1.00 92.00 66 SER A N 1
ATOM 523 C CA . SER A 1 66 ? -8.067 4.125 -8.629 1.00 92.00 66 SER A CA 1
ATOM 524 C C . SER A 1 66 ? -8.472 4.002 -7.158 1.00 92.00 66 SER A C 1
ATOM 526 O O . SER A 1 66 ? -8.356 2.930 -6.561 1.00 92.00 66 SER A O 1
ATOM 528 N N . LYS A 1 67 ? -9.037 5.078 -6.597 1.00 89.31 67 LYS A N 1
ATOM 529 C CA . LYS A 1 67 ? -9.599 5.104 -5.235 1.00 89.31 67 LYS A CA 1
ATOM 530 C C . LYS A 1 67 ? -10.642 4.007 -5.007 1.00 89.31 67 LYS A C 1
ATOM 532 O O . LYS A 1 67 ? -10.786 3.553 -3.880 1.00 89.31 67 LYS A O 1
ATOM 537 N N . ASP A 1 68 ? -11.344 3.566 -6.050 1.00 89.12 68 ASP A N 1
ATOM 538 C CA . ASP A 1 68 ? -12.364 2.512 -5.951 1.00 89.12 68 ASP A CA 1
ATOM 539 C C . ASP A 1 68 ? -11.798 1.147 -5.552 1.00 89.12 68 ASP A C 1
ATOM 541 O O . ASP A 1 68 ? -12.526 0.330 -5.003 1.00 89.12 68 ASP A O 1
ATOM 545 N N . LYS A 1 69 ? -10.495 0.910 -5.759 1.00 88.81 69 LYS A N 1
ATOM 546 C CA . LYS A 1 69 ? -9.810 -0.301 -5.280 1.00 88.81 69 LYS A CA 1
ATOM 547 C C . LYS A 1 69 ? -9.633 -0.319 -3.755 1.00 88.81 69 LYS A C 1
ATOM 549 O O . LYS A 1 69 ? -9.300 -1.362 -3.213 1.00 88.81 69 LYS A O 1
ATOM 554 N N . PHE A 1 70 ? -9.833 0.822 -3.090 1.00 86.00 70 PHE A N 1
ATOM 555 C CA . PHE A 1 70 ? -9.614 1.055 -1.658 1.00 86.00 70 PHE A CA 1
ATOM 556 C C . PHE A 1 70 ? -10.918 1.441 -0.934 1.00 86.00 70 PHE A C 1
ATOM 558 O O . PHE A 1 70 ? -10.889 2.185 0.048 1.00 86.00 70 PHE A O 1
ATOM 565 N N . LYS A 1 71 ? -12.067 1.021 -1.465 1.00 75.50 71 LYS A N 1
ATOM 566 C CA . LYS A 1 71 ? -13.380 1.204 -0.835 1.00 75.50 71 LYS A CA 1
ATOM 567 C C . LYS A 1 71 ? -13.793 -0.028 -0.047 1.00 75.50 71 LYS A C 1
ATOM 569 O O . LYS A 1 71 ? -13.424 -1.140 -0.473 1.00 75.50 71 LYS A O 1
#